Protein AF-A0A1Q4XK65-F1 (afdb_monomer_lite)

Secondary structure (DSSP, 8-state):
-----S-HHHHHHHHHHHHHHHHHHHHHHHHHHHHHHHHHTTS-SSHHHHHHHHHHHHHHHHHHHHHHHHHHHHHHHHHHHHHHHHHHHHHHHHHHHHHHTTPPP-PPP-

pLDDT: mean 86.91, std 13.41, range [42.69, 97.25]

Foldseek 3Di:
DFPPPDDVVVVVVVLVVLLVVLVVLVVVLVVVVVVVVVVVVVLDDDPVSVVVCVPCVVVVVVVNVVSVCVSVVSVVCSVVSVVVSVVVNVLRVVQVVCVVVVHHGDDDDD

Sequence (110 aa):
MSFVEMDTTVAEGVFDALETAGATLETDWTRARQAVSAGEAGIGDDEIARAFRTHYDPARDLALRSADNAPRMFTALVVNGRAIAADYLAADARGAAEVRRGLPPIQGPR

Structure (mmCIF, N/CA/C/O backbone):
data_AF-A0A1Q4XK65-F1
#
_entry.id   AF-A0A1Q4XK65-F1
#
loop_
_atom_site.group_PDB
_atom_site.id
_atom_site.type_symbol
_atom_site.label_atom_id
_atom_site.label_alt_id
_atom_site.label_comp_id
_atom_site.label_asym_id
_atom_site.label_entity_id
_atom_site.label_seq_id
_atom_site.pdbx_PDB_ins_code
_atom_site.Cartn_x
_atom_site.Cartn_y
_atom_site.Cartn_z
_atom_site.occupancy
_atom_site.B_iso_or_equiv
_atom_site.auth_seq_id
_atom_site.auth_comp_id
_atom_site.auth_asym_id
_atom_site.auth_atom_id
_atom_site.pdbx_PDB_model_num
ATOM 1 N N . MET A 1 1 ? 24.710 -1.685 -32.596 1.00 42.69 1 MET A N 1
ATOM 2 C CA . MET A 1 1 ? 23.522 -0.840 -32.794 1.00 42.69 1 MET A CA 1
ATOM 3 C C . MET A 1 1 ? 22.440 -1.426 -31.909 1.00 42.69 1 MET A C 1
ATOM 5 O O . MET A 1 1 ? 22.131 -2.597 -32.081 1.00 42.69 1 MET A O 1
ATOM 9 N N . SER A 1 2 ? 22.031 -0.686 -30.885 1.00 47.09 2 SER A N 1
ATOM 10 C CA . SER A 1 2 ? 20.907 -1.010 -30.001 1.00 47.09 2 SER A CA 1
ATOM 11 C C . SER A 1 2 ? 19.817 0.013 -30.334 1.00 47.09 2 SER A C 1
ATOM 13 O O . SER A 1 2 ? 20.158 1.160 -30.635 1.00 47.09 2 SER A O 1
ATOM 15 N N . PHE A 1 3 ? 18.555 -0.410 -30.382 1.00 56.81 3 PHE A N 1
ATOM 16 C CA . PHE A 1 3 ? 17.402 0.445 -30.685 1.00 56.81 3 PHE A CA 1
ATOM 17 C C . PHE A 1 3 ? 16.721 0.916 -29.392 1.00 56.81 3 PHE A C 1
ATOM 19 O O . PHE A 1 3 ? 15.519 1.170 -29.375 1.00 56.81 3 PHE A O 1
ATOM 26 N N . VAL A 1 4 ? 17.486 1.023 -28.298 1.00 55.72 4 VAL A N 1
ATOM 27 C CA . VAL A 1 4 ? 16.975 1.442 -26.992 1.00 55.72 4 VAL A CA 1
ATOM 28 C C . VAL A 1 4 ? 16.571 2.913 -27.066 1.00 55.72 4 VAL A C 1
ATOM 30 O O . VAL A 1 4 ? 17.407 3.812 -27.026 1.00 55.72 4 VAL A O 1
ATOM 33 N N . GLU A 1 5 ? 15.269 3.140 -27.177 1.00 65.62 5 GLU A N 1
ATOM 34 C CA . GLU A 1 5 ? 14.620 4.443 -27.021 1.00 65.62 5 GLU A CA 1
ATOM 35 C C . GLU A 1 5 ? 14.133 4.661 -25.575 1.00 65.62 5 GLU A C 1
ATOM 37 O O . GLU A 1 5 ? 13.934 5.801 -25.162 1.00 65.62 5 GLU A O 1
ATOM 42 N N . MET A 1 6 ? 13.985 3.590 -24.780 1.00 65.38 6 MET A N 1
ATOM 43 C CA . MET 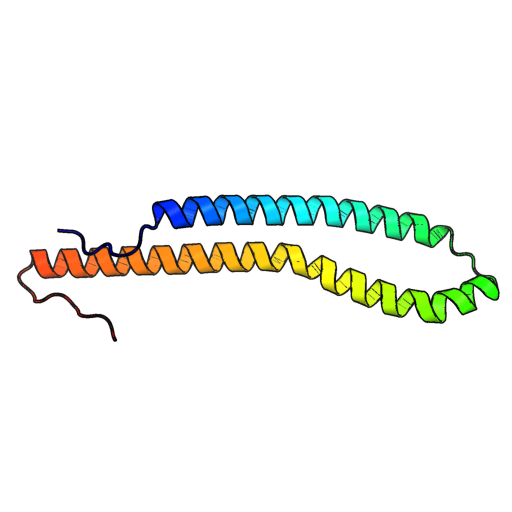A 1 6 ? 13.564 3.650 -23.374 1.00 65.38 6 MET A CA 1
ATOM 44 C C . MET A 1 6 ? 14.733 3.396 -22.412 1.00 65.38 6 MET A C 1
ATOM 46 O O . MET A 1 6 ? 15.320 2.317 -22.420 1.00 65.38 6 MET A O 1
ATOM 50 N N . ASP A 1 7 ? 15.035 4.355 -21.531 1.00 73.44 7 ASP A N 1
ATOM 51 C CA . ASP A 1 7 ? 16.015 4.160 -20.453 1.00 73.44 7 ASP A CA 1
ATOM 52 C C . ASP A 1 7 ? 15.414 3.315 -19.319 1.00 73.44 7 ASP A C 1
ATOM 54 O O . ASP A 1 7 ? 14.778 3.814 -18.386 1.00 73.44 7 ASP A O 1
ATOM 58 N N . THR A 1 8 ? 15.613 2.001 -19.405 1.00 76.06 8 THR A N 1
ATOM 59 C CA . THR A 1 8 ? 15.141 1.049 -18.393 1.00 76.06 8 THR A CA 1
ATOM 60 C C . THR A 1 8 ? 15.877 1.181 -17.061 1.00 76.06 8 THR A C 1
ATOM 62 O O . THR A 1 8 ? 15.343 0.766 -16.040 1.00 76.06 8 THR A O 1
ATOM 65 N N . THR A 1 9 ? 17.069 1.784 -17.031 1.00 78.31 9 THR A N 1
ATOM 66 C CA . THR A 1 9 ? 17.847 1.960 -15.792 1.00 78.31 9 THR A CA 1
ATOM 67 C C . THR A 1 9 ? 17.193 3.001 -14.891 1.00 78.31 9 THR A C 1
ATOM 69 O O . THR A 1 9 ? 17.087 2.810 -13.681 1.00 78.31 9 THR A O 1
ATOM 72 N N . VAL A 1 10 ? 16.700 4.089 -15.489 1.00 81.75 10 VAL A N 1
ATOM 73 C CA . VAL A 1 10 ? 15.916 5.103 -14.770 1.00 81.75 10 VAL A CA 1
ATOM 74 C C . VAL A 1 10 ? 14.602 4.508 -14.255 1.00 81.75 10 VAL A C 1
ATOM 76 O O . VAL A 1 10 ? 14.209 4.793 -13.124 1.00 81.75 10 VAL A O 1
ATOM 79 N N . ALA A 1 11 ? 13.947 3.653 -15.048 1.00 85.94 11 ALA A N 1
ATOM 80 C CA . ALA A 1 11 ? 12.711 2.985 -14.642 1.00 85.94 11 ALA A CA 1
ATOM 81 C C . ALA A 1 11 ? 12.917 2.048 -13.438 1.00 85.94 11 ALA A C 1
ATOM 83 O O . ALA A 1 11 ? 12.117 2.095 -12.505 1.00 85.94 11 ALA A O 1
ATOM 84 N N . GLU A 1 12 ? 14.007 1.272 -13.401 1.00 88.25 12 GLU A N 1
ATOM 85 C CA . GLU A 1 12 ? 14.327 0.413 -12.249 1.00 88.25 12 GLU A CA 1
ATOM 86 C C . GLU A 1 12 ? 14.515 1.215 -10.956 1.00 88.25 12 GLU A C 1
ATOM 88 O O . GLU A 1 12 ? 13.942 0.859 -9.929 1.00 88.25 12 GLU A O 1
ATOM 93 N N . GLY A 1 13 ? 15.208 2.359 -11.002 1.00 89.56 13 GLY A N 1
ATOM 94 C CA . GLY A 1 13 ? 15.346 3.221 -9.821 1.00 89.56 13 GLY A CA 1
ATOM 95 C C . GLY A 1 13 ? 14.000 3.736 -9.286 1.00 89.56 13 GLY A C 1
ATOM 96 O O . GLY A 1 13 ? 13.809 3.861 -8.075 1.00 89.56 13 GLY A O 1
ATOM 97 N N . VAL A 1 14 ? 13.037 4.000 -10.175 1.00 91.06 14 VAL A N 1
ATOM 98 C CA . VAL A 1 14 ? 11.665 4.366 -9.789 1.00 91.06 14 VAL A CA 1
ATOM 99 C C . VAL A 1 14 ? 10.917 3.163 -9.205 1.00 91.06 14 VAL A C 1
ATOM 101 O O . VAL A 1 14 ? 10.210 3.318 -8.209 1.00 91.06 14 VAL A O 1
ATOM 104 N N . PHE A 1 15 ? 11.083 1.967 -9.775 1.00 94.06 15 PHE A N 1
ATOM 105 C CA . PHE A 1 15 ? 10.474 0.743 -9.250 1.00 94.06 15 PHE A CA 1
ATOM 106 C C . PHE A 1 15 ? 10.975 0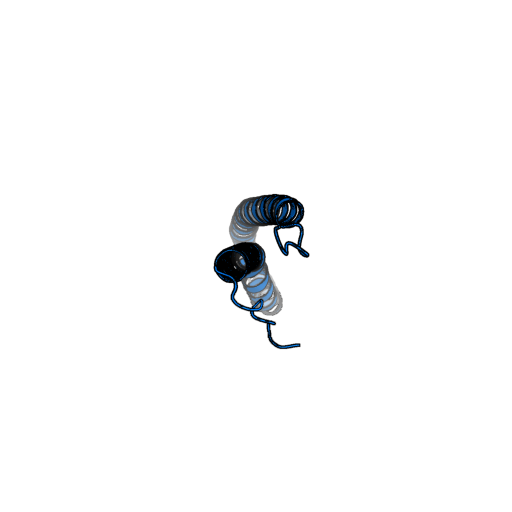.404 -7.845 1.00 94.06 15 PHE A C 1
ATOM 108 O O . PHE A 1 15 ? 10.153 0.116 -6.976 1.00 94.06 15 PHE A O 1
ATOM 115 N N . ASP A 1 16 ? 12.274 0.535 -7.581 1.00 94.19 16 ASP A N 1
ATOM 116 C CA . ASP A 1 16 ? 12.853 0.320 -6.250 1.00 94.19 16 ASP A CA 1
ATOM 117 C C . ASP A 1 16 ? 12.282 1.301 -5.211 1.00 94.19 16 ASP A C 1
ATOM 119 O O . ASP A 1 16 ? 11.950 0.925 -4.079 1.00 94.19 16 ASP A O 1
ATOM 123 N N . ALA A 1 17 ? 12.116 2.571 -5.597 1.00 93.94 17 ALA A N 1
ATOM 124 C CA . ALA A 1 17 ? 11.517 3.587 -4.735 1.00 93.94 17 ALA A CA 1
ATOM 125 C C . ALA A 1 17 ? 10.042 3.281 -4.420 1.00 93.94 17 ALA A C 1
ATOM 127 O O . ALA A 1 17 ? 9.606 3.429 -3.276 1.00 93.94 17 ALA A O 1
ATOM 128 N N . LEU A 1 18 ? 9.278 2.821 -5.413 1.00 94.62 18 LEU A N 1
ATOM 129 C CA . LEU A 1 18 ? 7.877 2.425 -5.248 1.00 94.62 18 LEU A CA 1
ATOM 130 C C . LEU A 1 18 ? 7.725 1.161 -4.398 1.00 94.62 18 LEU A C 1
ATOM 132 O O . LEU A 1 18 ? 6.819 1.092 -3.570 1.00 94.62 18 LEU A O 1
ATOM 136 N N . GLU A 1 19 ? 8.616 0.186 -4.567 1.00 95.00 19 GLU A N 1
ATOM 137 C CA . GLU A 1 19 ? 8.663 -1.033 -3.758 1.00 95.00 19 GLU A CA 1
ATOM 138 C C . GLU A 1 19 ? 8.944 -0.698 -2.287 1.00 95.00 19 GLU A C 1
ATOM 140 O O . GLU A 1 19 ? 8.212 -1.127 -1.391 1.00 95.00 19 GLU A O 1
ATOM 145 N N . THR A 1 20 ? 9.926 0.173 -2.042 1.00 95.50 20 THR A N 1
ATOM 146 C CA . THR A 1 20 ? 10.260 0.675 -0.702 1.00 95.50 20 THR A CA 1
ATOM 147 C C . THR A 1 20 ? 9.091 1.437 -0.070 1.00 95.50 20 THR A C 1
ATOM 149 O O . THR A 1 20 ? 8.773 1.236 1.107 1.00 95.50 20 THR A O 1
ATOM 152 N N . ALA A 1 21 ? 8.423 2.300 -0.841 1.00 94.44 21 ALA A N 1
ATOM 153 C CA . ALA A 1 21 ? 7.255 3.042 -0.376 1.00 94.44 21 ALA A CA 1
ATOM 154 C C . ALA A 1 21 ? 6.089 2.104 -0.024 1.00 94.44 21 ALA A C 1
ATOM 156 O O . ALA A 1 21 ? 5.480 2.261 1.035 1.00 94.44 21 ALA A O 1
ATOM 157 N N . GLY A 1 22 ? 5.817 1.099 -0.863 1.00 94.69 22 GLY A N 1
ATOM 158 C CA . GLY A 1 22 ? 4.783 0.093 -0.618 1.00 94.69 22 GLY A CA 1
ATOM 159 C C . GLY A 1 22 ? 5.033 -0.710 0.661 1.00 94.69 22 GLY A C 1
ATOM 160 O O . GLY A 1 22 ? 4.135 -0.822 1.494 1.00 94.69 22 GLY A O 1
ATOM 161 N N . ALA A 1 23 ? 6.262 -1.191 0.865 1.00 94.62 23 ALA A N 1
ATOM 162 C CA . ALA A 1 23 ? 6.651 -1.939 2.064 1.00 94.62 23 ALA A CA 1
ATOM 163 C C . ALA A 1 23 ? 6.581 -1.090 3.348 1.00 94.62 23 ALA A C 1
ATOM 165 O O . ALA A 1 23 ? 6.150 -1.561 4.408 1.00 94.62 23 ALA A O 1
ATOM 166 N N . THR A 1 24 ? 6.975 0.184 3.252 1.00 95.56 24 THR A N 1
ATOM 167 C CA . THR A 1 24 ? 6.862 1.141 4.363 1.00 95.56 24 THR A CA 1
ATOM 168 C C . THR A 1 24 ? 5.395 1.363 4.724 1.00 95.56 24 THR A C 1
ATOM 170 O O . THR A 1 24 ? 5.019 1.230 5.889 1.00 95.56 24 THR A O 1
ATOM 173 N N . LEU A 1 25 ? 4.549 1.609 3.718 1.00 95.31 25 LEU A N 1
ATOM 174 C CA . LEU A 1 25 ? 3.114 1.797 3.906 1.00 95.31 25 LEU A CA 1
ATOM 175 C C . LEU A 1 25 ? 2.446 0.557 4.514 1.00 95.31 25 LEU A C 1
ATOM 177 O O . LEU A 1 25 ? 1.619 0.704 5.407 1.00 95.31 25 LEU A O 1
ATOM 181 N N . GLU A 1 26 ? 2.805 -0.654 4.079 1.00 95.50 26 GLU A N 1
ATOM 182 C CA . GLU A 1 26 ? 2.288 -1.905 4.652 1.00 95.50 26 GLU A CA 1
ATOM 183 C C . GLU A 1 26 ? 2.639 -2.048 6.137 1.00 95.50 26 GLU A C 1
ATOM 185 O O . GLU A 1 26 ? 1.785 -2.389 6.964 1.00 95.50 26 GLU A O 1
ATOM 190 N N . THR A 1 27 ? 3.889 -1.749 6.488 1.00 96.06 27 THR A N 1
ATOM 191 C CA . THR A 1 27 ? 4.373 -1.823 7.870 1.00 96.06 27 THR A CA 1
ATOM 192 C C . THR A 1 27 ? 3.639 -0.826 8.763 1.00 96.06 27 THR A C 1
ATOM 194 O O . THR A 1 27 ? 3.124 -1.194 9.824 1.00 96.06 27 THR A O 1
ATOM 197 N N . ASP A 1 28 ? 3.559 0.433 8.335 1.00 95.81 28 ASP A N 1
ATOM 198 C CA . ASP A 1 28 ? 2.910 1.489 9.109 1.00 95.81 28 ASP A CA 1
ATOM 199 C C . ASP A 1 28 ? 1.400 1.279 9.196 1.00 95.81 28 ASP A C 1
ATOM 201 O O . ASP A 1 28 ? 0.813 1.454 10.268 1.00 95.81 28 ASP A O 1
ATOM 205 N N . TRP A 1 29 ? 0.775 0.803 8.117 1.00 95.44 29 TRP A N 1
ATOM 206 C CA . TRP A 1 29 ? -0.632 0.432 8.132 1.00 95.44 29 TRP A CA 1
ATOM 207 C C . TRP A 1 29 ? -0.913 -0.713 9.107 1.00 95.44 29 TRP A C 1
ATOM 209 O O . TRP A 1 29 ? -1.850 -0.633 9.899 1.00 95.44 29 TRP A O 1
ATOM 219 N N . THR A 1 30 ? -0.075 -1.750 9.120 1.00 95.69 30 THR A N 1
ATOM 220 C CA . THR A 1 30 ? -0.221 -2.876 10.051 1.00 95.69 30 THR A CA 1
ATOM 221 C C . THR A 1 30 ? -0.183 -2.403 11.506 1.00 95.69 30 THR A C 1
ATOM 223 O O . THR A 1 30 ? -1.022 -2.813 12.313 1.00 95.69 30 THR A O 1
ATOM 226 N N . ARG A 1 31 ? 0.736 -1.487 11.843 1.00 96.81 31 ARG A N 1
ATOM 227 C CA . ARG A 1 31 ? 0.817 -0.874 13.180 1.00 96.81 31 ARG A CA 1
ATOM 228 C C . ARG A 1 31 ? -0.422 -0.042 13.501 1.00 96.81 31 ARG A C 1
ATOM 230 O O . ARG A 1 31 ? -0.998 -0.193 14.578 1.00 96.81 31 ARG A O 1
ATOM 237 N N . ALA A 1 32 ? -0.858 0.807 12.571 1.00 95.44 32 ALA A N 1
ATOM 238 C CA . ALA A 1 32 ? -2.047 1.636 12.748 1.00 95.44 32 ALA A CA 1
ATOM 239 C C . ALA A 1 32 ? -3.303 0.779 12.963 1.00 95.44 32 ALA A C 1
ATOM 241 O O . ALA A 1 32 ? -4.077 1.037 13.881 1.00 95.44 32 ALA A O 1
ATOM 242 N N . ARG A 1 33 ? -3.468 -0.294 12.183 1.00 95.50 33 ARG A N 1
ATOM 243 C CA . ARG A 1 33 ? -4.578 -1.243 12.312 1.00 95.50 33 ARG A CA 1
ATOM 244 C C . ARG A 1 33 ? -4.612 -1.911 13.685 1.00 95.50 33 ARG A C 1
ATOM 246 O O . ARG A 1 33 ? -5.681 -2.027 14.281 1.00 95.50 33 ARG A O 1
ATOM 253 N N . GLN A 1 34 ? -3.457 -2.332 14.200 1.00 95.62 34 GLN A N 1
ATOM 254 C CA . GLN A 1 34 ? -3.357 -2.898 15.548 1.00 95.62 34 GLN A CA 1
ATOM 255 C C . GLN A 1 34 ? -3.747 -1.871 16.617 1.00 95.62 34 GLN A C 1
ATOM 257 O O . GLN A 1 34 ? -4.518 -2.195 17.519 1.00 95.62 34 GLN A O 1
ATOM 262 N N . ALA A 1 35 ? -3.273 -0.629 16.492 1.00 95.69 35 ALA A N 1
ATOM 263 C CA . ALA A 1 35 ? -3.614 0.448 17.419 1.00 95.69 35 ALA A CA 1
ATOM 264 C C . ALA A 1 35 ? -5.115 0.787 17.395 1.00 95.69 35 ALA A C 1
ATOM 266 O O . ALA A 1 35 ? -5.718 0.944 18.455 1.00 95.69 35 ALA A O 1
ATOM 267 N N . VAL A 1 36 ? -5.733 0.837 16.209 1.00 94.25 36 VAL A N 1
ATOM 268 C CA . VAL A 1 36 ? -7.186 1.022 16.055 1.00 94.25 36 VAL A CA 1
ATOM 269 C C . VAL A 1 36 ? -7.941 -0.111 16.744 1.00 94.25 36 VAL A C 1
ATOM 271 O O . VAL A 1 36 ? -8.780 0.154 17.598 1.00 94.25 36 VAL A O 1
ATOM 274 N N . SER A 1 37 ? -7.593 -1.368 16.453 1.00 94.06 37 SER A N 1
ATOM 275 C CA . SER A 1 37 ? -8.249 -2.528 17.065 1.00 94.06 37 SER A CA 1
ATOM 276 C C . SER A 1 37 ? -8.100 -2.559 18.590 1.00 94.06 37 SER A C 1
ATOM 278 O O . SER A 1 37 ? -9.028 -2.970 19.281 1.00 94.06 37 SER A O 1
ATOM 280 N N . ALA A 1 38 ? -6.955 -2.128 19.126 1.00 95.50 38 ALA A N 1
ATOM 281 C CA . ALA A 1 38 ? -6.754 -2.013 20.567 1.00 95.50 38 ALA A CA 1
ATOM 282 C C . ALA A 1 38 ? -7.611 -0.890 21.175 1.00 95.50 38 ALA A C 1
ATOM 284 O O . ALA A 1 38 ? -8.193 -1.070 22.243 1.00 95.50 38 ALA A O 1
ATOM 285 N N . GLY A 1 39 ? -7.726 0.251 20.488 1.00 94.69 39 GLY A N 1
ATOM 286 C CA . GLY A 1 39 ? -8.575 1.369 20.906 1.00 94.69 39 GLY A CA 1
ATOM 287 C C . GLY A 1 39 ? -10.072 1.049 20.863 1.00 94.69 39 GLY A C 1
ATOM 288 O O . GLY A 1 39 ? -10.821 1.514 21.720 1.00 94.69 39 GLY A O 1
ATOM 289 N N . GLU A 1 40 ? -10.508 0.207 19.922 1.00 95.19 40 GLU A N 1
ATOM 290 C CA . GLU A 1 40 ? -11.902 -0.244 19.799 1.00 95.19 40 GLU A CA 1
ATOM 291 C C . GLU A 1 40 ? -12.399 -1.007 21.034 1.00 95.19 40 GLU A C 1
ATOM 293 O O . GLU A 1 40 ? -13.593 -0.966 21.327 1.00 95.19 40 GLU A O 1
ATOM 298 N N . ALA A 1 41 ? -11.504 -1.645 21.798 1.00 90.88 41 ALA A N 1
ATOM 299 C CA . ALA A 1 41 ? -11.853 -2.282 23.070 1.00 90.88 41 ALA A CA 1
ATOM 300 C C . ALA A 1 41 ? -12.296 -1.271 24.146 1.00 90.88 41 ALA A C 1
ATOM 302 O O . ALA A 1 41 ? -12.939 -1.650 25.122 1.00 90.88 41 ALA A O 1
ATOM 303 N N . GLY A 1 42 ? -11.962 0.012 23.974 1.00 93.31 42 GLY A N 1
ATOM 304 C CA . GLY A 1 42 ? -12.437 1.103 24.825 1.00 93.31 42 GLY A CA 1
ATOM 305 C C . GLY A 1 42 ? -13.842 1.597 24.472 1.00 93.31 42 GLY A C 1
ATOM 306 O O . GLY A 1 42 ? -14.437 2.339 25.253 1.00 93.31 42 GLY A O 1
ATOM 307 N N . ILE A 1 43 ? -14.389 1.202 23.318 1.00 92.44 43 ILE A N 1
ATOM 308 C CA . ILE A 1 43 ? -15.783 1.475 22.970 1.00 92.44 43 ILE A CA 1
ATOM 309 C C . ILE A 1 43 ? -16.622 0.468 23.759 1.00 92.44 43 ILE A C 1
ATOM 311 O O . ILE A 1 43 ? -16.664 -0.707 23.397 1.00 92.44 43 ILE A O 1
ATOM 315 N N . GLY A 1 44 ? -17.243 0.924 24.849 1.00 92.81 44 GLY A N 1
ATOM 316 C CA . GLY A 1 44 ? -18.069 0.084 25.718 1.00 92.81 44 GLY A CA 1
ATOM 317 C C . GLY A 1 44 ? -19.289 -0.533 25.018 1.00 92.81 44 GLY A C 1
ATOM 318 O O . GLY A 1 44 ? -19.429 -0.495 23.796 1.00 92.81 44 GLY A O 1
ATOM 319 N N . ASP A 1 45 ? -20.210 -1.067 25.820 1.00 94.38 45 ASP A N 1
ATOM 320 C CA . ASP A 1 45 ? -21.405 -1.775 25.324 1.00 94.38 45 ASP A CA 1
ATOM 321 C C . ASP A 1 45 ? -22.728 -1.112 25.755 1.00 94.38 45 ASP A C 1
ATOM 323 O O . ASP A 1 45 ? -23.822 -1.664 25.586 1.00 94.38 45 ASP A O 1
ATOM 327 N N . ASP A 1 46 ? -22.645 0.091 26.323 1.00 96.69 46 ASP A N 1
ATOM 328 C CA . ASP A 1 46 ? -23.813 0.863 26.727 1.00 96.69 46 ASP A CA 1
ATOM 329 C C . ASP A 1 46 ? -24.589 1.438 25.521 1.00 96.69 46 ASP A C 1
ATOM 331 O O . ASP A 1 46 ? -24.310 1.173 24.347 1.00 96.69 46 ASP A O 1
ATOM 335 N N . GLU A 1 47 ? -25.662 2.172 25.808 1.00 97.00 47 GLU A N 1
ATOM 336 C CA . GLU A 1 47 ? -26.514 2.766 24.775 1.00 97.00 47 GLU A CA 1
ATOM 337 C C . GLU A 1 47 ? -25.785 3.845 23.958 1.00 97.00 47 GLU A C 1
ATOM 339 O O . GLU A 1 47 ? -25.991 3.940 22.747 1.00 97.00 47 GLU A O 1
ATOM 344 N N . ILE A 1 48 ? -24.869 4.592 24.585 1.00 96.38 48 ILE A N 1
ATOM 345 C CA . ILE A 1 48 ? -24.051 5.608 23.911 1.00 96.38 48 ILE A CA 1
ATOM 346 C C . ILE A 1 48 ? -23.092 4.923 22.937 1.00 96.38 48 ILE A C 1
ATOM 348 O O . ILE A 1 48 ? -22.979 5.334 21.781 1.00 96.38 48 ILE A O 1
ATOM 352 N N . ALA A 1 49 ? -22.442 3.847 23.369 1.00 97.00 49 ALA A N 1
ATOM 353 C CA . ALA A 1 49 ? -21.535 3.086 22.532 1.00 97.00 49 ALA A CA 1
ATOM 354 C C . ALA A 1 49 ? -22.258 2.419 21.352 1.00 97.00 49 ALA A C 1
ATOM 356 O O . ALA A 1 49 ? -21.756 2.458 20.229 1.00 97.00 49 ALA A O 1
ATOM 357 N N . ARG A 1 50 ? -23.471 1.885 21.553 1.00 96.62 50 ARG A N 1
ATOM 358 C CA . ARG A 1 50 ? -24.306 1.366 20.452 1.00 96.62 50 ARG A CA 1
ATOM 359 C C . ARG A 1 50 ? -24.698 2.451 19.446 1.00 96.62 50 ARG A C 1
ATOM 361 O O . ARG A 1 50 ? -24.610 2.222 18.236 1.00 96.62 50 ARG A O 1
ATOM 368 N N . ALA A 1 51 ? -25.079 3.636 19.923 1.00 97.25 51 ALA A N 1
ATOM 369 C CA . ALA A 1 51 ? -25.371 4.772 19.052 1.00 97.25 51 ALA A CA 1
ATOM 370 C C . ALA A 1 51 ? -24.128 5.204 18.251 1.00 97.25 51 ALA A C 1
ATOM 372 O O . ALA A 1 51 ? -24.213 5.425 17.044 1.00 97.25 51 ALA A O 1
ATOM 373 N N . PHE A 1 52 ? -22.955 5.243 18.889 1.00 96.56 52 PHE A N 1
ATOM 374 C CA . PHE A 1 52 ? -21.688 5.539 18.221 1.00 96.56 52 PHE A CA 1
ATOM 375 C C . PHE A 1 52 ? -21.328 4.496 17.150 1.00 96.56 52 PHE A C 1
ATOM 377 O O . PHE A 1 52 ? -21.034 4.862 16.008 1.00 96.56 52 PHE A O 1
ATOM 384 N N . ARG A 1 53 ? -21.413 3.200 17.484 1.00 97.06 53 ARG A N 1
ATOM 385 C CA . ARG A 1 53 ? -21.106 2.080 16.573 1.00 97.06 53 ARG A CA 1
ATOM 386 C C . ARG A 1 53 ? -21.928 2.112 15.285 1.00 97.06 53 ARG A C 1
ATOM 388 O O . ARG A 1 53 ? -21.402 1.794 14.224 1.00 97.06 53 ARG A O 1
ATOM 395 N N . THR A 1 54 ? -23.163 2.614 15.344 1.00 96.94 54 THR A N 1
ATOM 396 C CA . THR A 1 54 ? -24.036 2.780 14.165 1.00 96.94 54 THR A CA 1
ATOM 397 C C . THR A 1 54 ? -23.394 3.632 13.059 1.00 96.94 54 THR A C 1
ATOM 399 O O . THR A 1 54 ? -23.614 3.376 11.875 1.00 96.94 54 THR A O 1
ATOM 402 N N . HIS A 1 55 ? -22.574 4.622 13.420 1.00 95.06 55 HIS A N 1
ATOM 403 C CA . HIS A 1 55 ? -21.835 5.449 12.461 1.00 95.06 55 HIS A CA 1
ATOM 404 C C . HIS A 1 55 ? -20.382 5.009 12.291 1.00 95.06 55 HIS A C 1
ATOM 406 O O . HIS A 1 55 ? -19.829 5.103 11.194 1.00 95.06 55 HIS A O 1
ATOM 412 N N . TYR A 1 56 ? -19.767 4.547 13.376 1.00 95.81 56 TYR A N 1
ATOM 413 C CA . TYR A 1 56 ? -18.363 4.176 13.396 1.00 95.81 56 TYR A CA 1
ATOM 414 C C . TYR A 1 56 ? -18.077 2.925 12.564 1.00 95.81 56 TYR A C 1
ATOM 416 O O . TYR A 1 56 ? -17.197 2.978 11.707 1.00 95.81 56 TYR A O 1
ATOM 424 N N . ASP A 1 57 ? -18.829 1.836 12.755 1.00 96.00 57 ASP A N 1
ATOM 425 C CA . ASP A 1 57 ? -18.502 0.536 12.155 1.00 96.00 57 ASP A CA 1
ATOM 426 C C . ASP A 1 57 ? -18.464 0.593 10.611 1.00 96.00 57 ASP A C 1
ATOM 428 O O . ASP A 1 57 ? -17.463 0.163 10.028 1.00 96.00 57 ASP A O 1
ATOM 432 N N . PRO A 1 58 ? -19.445 1.205 9.906 1.00 97.00 58 PRO A N 1
ATOM 433 C CA . PRO A 1 58 ? -19.389 1.310 8.447 1.00 97.00 58 PRO A CA 1
ATOM 434 C C . PRO A 1 58 ? -18.211 2.155 7.939 1.00 97.00 58 PRO A C 1
ATOM 436 O O . PRO A 1 58 ? -17.587 1.813 6.929 1.00 97.00 58 PRO A O 1
ATOM 439 N N . ALA A 1 59 ? -17.901 3.261 8.627 1.00 95.69 59 ALA A N 1
ATOM 440 C CA . ALA A 1 59 ? -16.799 4.151 8.262 1.00 95.69 59 ALA A CA 1
ATOM 441 C C . ALA A 1 59 ? -15.440 3.473 8.482 1.00 95.69 59 ALA A C 1
ATOM 443 O O . ALA A 1 59 ? -14.562 3.524 7.617 1.00 95.69 59 ALA A O 1
ATOM 444 N N . ARG A 1 60 ? -15.299 2.782 9.614 1.00 95.25 60 ARG A N 1
ATOM 445 C CA . ARG A 1 60 ? -14.135 1.976 9.972 1.00 95.25 60 ARG A CA 1
ATOM 446 C C . ARG A 1 60 ? -13.902 0.863 8.957 1.00 95.25 60 ARG A C 1
ATOM 448 O O . ARG A 1 60 ? -12.799 0.746 8.433 1.00 95.25 60 ARG A O 1
ATOM 455 N N . ASP A 1 61 ? -14.933 0.113 8.590 1.00 95.81 61 ASP A N 1
ATOM 456 C CA . ASP A 1 61 ? -14.816 -0.955 7.596 1.00 95.81 61 ASP A CA 1
ATOM 457 C C . ASP A 1 61 ? -14.414 -0.436 6.206 1.00 95.81 61 ASP A C 1
ATOM 459 O O . ASP A 1 61 ? -13.627 -1.074 5.502 1.00 95.81 61 ASP A O 1
ATOM 463 N N . LEU A 1 62 ? -14.921 0.731 5.794 1.00 94.50 62 LEU A N 1
ATOM 464 C CA . LEU A 1 62 ? -14.513 1.369 4.539 1.00 94.50 62 LEU A CA 1
ATOM 465 C C . LEU A 1 62 ? -13.041 1.803 4.573 1.00 94.50 62 LEU A C 1
ATOM 467 O O . LEU A 1 62 ? -12.311 1.575 3.602 1.00 94.50 62 LEU A O 1
ATOM 471 N N . ALA A 1 63 ? -12.606 2.394 5.687 1.00 92.38 63 ALA A N 1
ATOM 472 C CA . ALA A 1 63 ? -11.225 2.813 5.886 1.00 92.38 63 ALA A CA 1
ATOM 473 C C . ALA A 1 63 ? -10.271 1.610 5.865 1.00 92.38 63 ALA A C 1
ATOM 475 O O . ALA A 1 63 ? -9.291 1.629 5.119 1.00 92.38 63 ALA A O 1
ATOM 476 N N . LEU A 1 64 ? -10.601 0.537 6.598 1.00 93.94 64 LEU A N 1
ATOM 477 C CA . LEU A 1 64 ? -9.809 -0.695 6.633 1.00 93.94 64 LEU A CA 1
ATOM 478 C C . LEU A 1 64 ? -9.654 -1.304 5.236 1.00 93.94 64 LEU A C 1
ATOM 480 O O . LEU A 1 64 ? -8.535 -1.580 4.818 1.00 93.94 64 LEU A O 1
ATOM 484 N N . ARG A 1 65 ? -10.750 -1.452 4.477 1.00 93.81 65 ARG A N 1
ATOM 485 C CA . ARG A 1 65 ? -10.694 -2.001 3.109 1.00 93.81 65 ARG A CA 1
ATOM 486 C C . ARG A 1 65 ? -9.807 -1.179 2.178 1.00 93.81 65 ARG A C 1
ATOM 488 O O . ARG A 1 65 ? -9.070 -1.744 1.375 1.00 93.81 65 ARG A O 1
ATOM 495 N N . SER A 1 66 ? -9.899 0.145 2.269 1.00 91.56 66 SER A N 1
ATOM 496 C CA . SER A 1 66 ? -9.124 1.048 1.414 1.00 91.56 66 SER A CA 1
ATOM 497 C C . SER A 1 66 ? -7.632 0.965 1.738 1.00 91.56 66 SER A C 1
ATOM 499 O O . SER A 1 66 ? -6.805 0.810 0.840 1.00 91.56 66 SER A O 1
ATOM 501 N N . ALA A 1 67 ? -7.292 1.004 3.025 1.00 93.12 67 ALA A N 1
ATOM 502 C CA . ALA A 1 67 ? -5.913 0.965 3.488 1.00 93.12 67 ALA A CA 1
ATOM 503 C C . ALA A 1 67 ? -5.261 -0.419 3.313 1.00 93.12 67 ALA A C 1
ATOM 505 O O . ALA A 1 67 ? -4.096 -0.487 2.935 1.00 93.12 67 ALA A O 1
ATOM 506 N N . ASP A 1 68 ? -6.017 -1.515 3.453 1.00 93.12 68 ASP A N 1
ATOM 507 C CA . ASP A 1 68 ? -5.542 -2.877 3.155 1.00 93.12 68 ASP A CA 1
ATOM 508 C C . ASP A 1 68 ? -5.137 -3.058 1.684 1.00 93.12 68 ASP A C 1
ATOM 510 O O . ASP A 1 68 ? -4.298 -3.902 1.358 1.00 93.12 68 ASP A O 1
ATOM 514 N N . ASN A 1 69 ? -5.752 -2.296 0.777 1.00 92.25 69 ASN A N 1
ATOM 515 C CA . ASN A 1 69 ? -5.478 -2.395 -0.651 1.00 92.25 69 ASN A CA 1
ATOM 516 C C . ASN A 1 69 ? -4.304 -1.513 -1.101 1.00 92.25 69 ASN A C 1
ATOM 518 O O . ASN A 1 69 ? -3.623 -1.855 -2.066 1.00 92.25 69 ASN A O 1
ATOM 522 N N . ALA A 1 70 ? -4.052 -0.393 -0.420 1.00 91.00 70 ALA A N 1
ATOM 523 C CA . ALA A 1 70 ? -3.099 0.613 -0.884 1.00 91.00 70 ALA A CA 1
ATOM 524 C C . ALA A 1 70 ? -1.664 0.072 -1.083 1.00 91.00 70 ALA A C 1
ATOM 526 O O . ALA A 1 70 ? -1.120 0.292 -2.166 1.00 91.00 70 ALA A O 1
ATOM 527 N N . PRO A 1 71 ? -1.058 -0.702 -0.156 1.00 91.25 71 PRO A N 1
ATOM 528 C CA . PRO A 1 71 ? 0.274 -1.274 -0.382 1.00 91.25 71 PRO A CA 1
ATOM 529 C C . PRO A 1 71 ? 0.332 -2.219 -1.589 1.00 91.25 71 PRO A C 1
ATOM 531 O O . PRO A 1 71 ? 1.279 -2.180 -2.373 1.00 91.25 71 PRO A O 1
ATOM 534 N N . ARG A 1 72 ? -0.724 -3.017 -1.800 1.00 89.69 72 ARG A N 1
ATOM 535 C CA . ARG A 1 72 ? -0.801 -3.990 -2.904 1.00 89.69 72 ARG A CA 1
ATOM 536 C C . ARG A 1 72 ? -0.777 -3.319 -4.273 1.00 89.69 72 ARG A C 1
ATOM 538 O O . ARG A 1 72 ? -0.286 -3.912 -5.232 1.00 89.69 72 ARG A O 1
ATOM 545 N N . MET A 1 73 ? -1.281 -2.088 -4.370 1.00 93.19 73 MET A N 1
ATOM 546 C CA . MET A 1 73 ? -1.236 -1.313 -5.610 1.00 93.19 73 MET A CA 1
ATOM 547 C C . MET A 1 73 ? 0.202 -0.976 -6.022 1.00 93.19 73 MET A C 1
ATOM 549 O O . MET A 1 73 ? 0.514 -1.045 -7.209 1.00 93.19 73 MET A O 1
ATOM 553 N N . PHE A 1 74 ? 1.087 -0.676 -5.064 1.00 93.31 74 PHE A N 1
ATOM 554 C CA . PHE A 1 74 ? 2.504 -0.422 -5.346 1.00 93.31 74 PHE A CA 1
ATOM 555 C C . PHE A 1 74 ? 3.209 -1.687 -5.830 1.00 93.31 74 PHE A C 1
ATOM 557 O O . PHE A 1 74 ? 3.877 -1.653 -6.861 1.00 93.31 74 PHE A O 1
ATOM 564 N N . THR A 1 75 ? 2.992 -2.819 -5.154 1.00 90.44 75 THR A N 1
ATOM 565 C CA . THR A 1 75 ? 3.546 -4.113 -5.579 1.00 90.44 75 THR A CA 1
ATOM 566 C C . THR A 1 75 ? 3.098 -4.474 -6.993 1.00 90.44 75 THR A C 1
ATOM 568 O O . THR A 1 75 ? 3.926 -4.827 -7.829 1.00 90.44 75 THR A O 1
ATOM 571 N N . ALA A 1 76 ? 1.801 -4.348 -7.291 1.00 92.75 76 ALA A N 1
ATOM 572 C CA . ALA A 1 76 ? 1.274 -4.644 -8.620 1.00 92.75 76 ALA A CA 1
ATOM 573 C C . ALA A 1 76 ? 1.890 -3.740 -9.698 1.00 92.75 76 ALA A C 1
ATOM 575 O O . ALA A 1 76 ? 2.240 -4.214 -10.777 1.00 92.75 76 ALA A O 1
ATOM 576 N N . LEU A 1 77 ? 2.056 -2.448 -9.402 1.00 93.25 77 LEU A N 1
ATOM 577 C CA . LEU A 1 77 ? 2.649 -1.493 -10.332 1.00 93.25 77 LEU A CA 1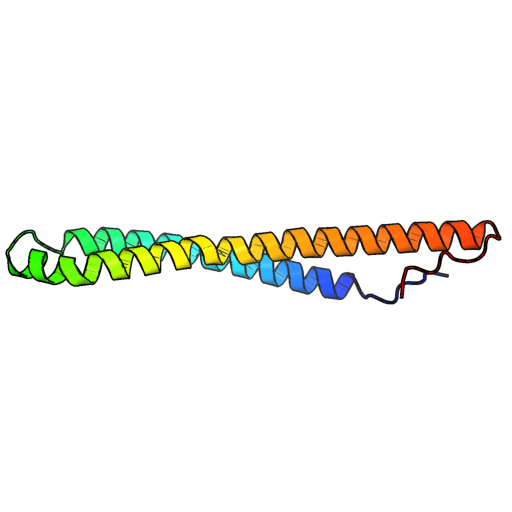
ATOM 578 C C . LEU A 1 77 ? 4.126 -1.805 -10.611 1.00 93.25 77 LEU A C 1
ATOM 580 O O . LEU A 1 77 ? 4.529 -1.795 -11.771 1.00 93.25 77 LEU A O 1
ATOM 584 N N . VAL A 1 78 ? 4.904 -2.148 -9.582 1.00 94.88 78 VAL A N 1
ATOM 585 C CA . VAL A 1 78 ? 6.314 -2.550 -9.720 1.00 94.88 78 VAL A CA 1
ATOM 586 C C . VAL A 1 78 ? 6.451 -3.841 -10.525 1.00 94.88 78 VAL A C 1
ATOM 588 O O . VAL A 1 78 ? 7.233 -3.894 -11.472 1.00 94.88 78 VAL A O 1
ATOM 591 N N . VAL A 1 79 ? 5.662 -4.871 -10.201 1.00 94.81 79 VAL A N 1
ATOM 592 C CA . VAL A 1 79 ? 5.695 -6.164 -10.907 1.00 94.81 79 VAL A CA 1
ATOM 593 C C . VAL A 1 79 ? 5.363 -5.984 -12.387 1.00 94.81 79 VAL A C 1
ATOM 595 O O . VAL A 1 79 ? 6.104 -6.458 -13.249 1.00 94.81 79 VAL A O 1
ATOM 598 N N . ASN A 1 80 ? 4.284 -5.260 -12.689 1.00 94.19 80 ASN A N 1
ATOM 599 C CA . ASN A 1 80 ? 3.876 -5.013 -14.069 1.00 94.19 80 ASN A CA 1
ATOM 600 C C . ASN A 1 80 ? 4.899 -4.145 -14.812 1.00 94.19 80 ASN A C 1
ATOM 602 O O . ASN A 1 80 ? 5.218 -4.427 -15.964 1.00 94.19 80 ASN A O 1
ATOM 606 N N . GLY A 1 81 ? 5.440 -3.116 -14.155 1.00 92.00 81 GLY A N 1
ATOM 607 C CA . GLY A 1 81 ? 6.452 -2.235 -14.731 1.00 92.00 81 GLY A CA 1
ATOM 608 C C . GLY A 1 81 ? 7.728 -2.982 -15.123 1.00 92.00 81 GLY A C 1
ATOM 609 O O . GLY A 1 81 ? 8.174 -2.869 -16.266 1.00 92.00 81 GLY A O 1
ATOM 610 N N . ARG A 1 82 ? 8.266 -3.810 -14.218 1.00 93.44 82 ARG A N 1
ATOM 611 C CA . ARG A 1 82 ? 9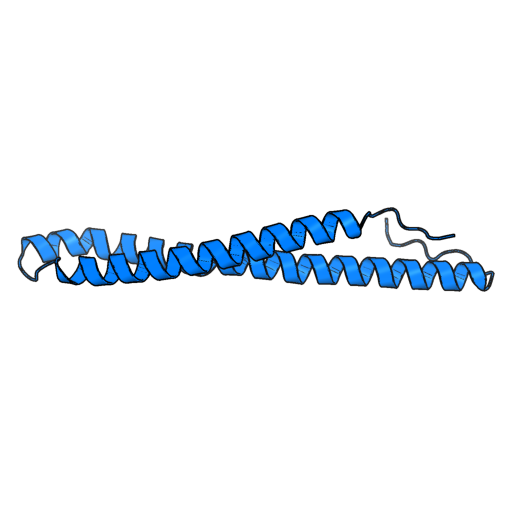.449 -4.645 -14.483 1.00 93.44 82 ARG A CA 1
ATOM 612 C C . ARG A 1 82 ? 9.194 -5.667 -15.595 1.00 93.44 82 ARG A C 1
ATOM 614 O O . ARG A 1 82 ? 10.056 -5.867 -16.447 1.00 93.44 82 ARG A O 1
ATOM 621 N N . ALA A 1 83 ? 8.005 -6.276 -15.639 1.00 93.38 83 ALA A N 1
ATOM 622 C CA . ALA A 1 83 ? 7.634 -7.198 -16.716 1.00 93.38 83 ALA A CA 1
ATOM 623 C C . ALA A 1 83 ? 7.616 -6.504 -18.090 1.00 93.38 83 ALA A C 1
ATOM 625 O O . ALA A 1 83 ? 8.219 -6.999 -19.040 1.00 93.38 83 ALA A O 1
ATOM 626 N N . ILE A 1 84 ? 7.007 -5.318 -18.179 1.00 91.06 84 ILE A N 1
ATOM 627 C CA . ILE A 1 84 ? 6.965 -4.523 -19.416 1.00 91.06 84 ILE A CA 1
ATOM 628 C C . ILE A 1 84 ? 8.377 -4.096 -19.847 1.00 91.06 84 ILE A C 1
ATOM 630 O O . ILE A 1 84 ? 8.714 -4.183 -21.029 1.00 91.06 84 ILE A O 1
ATOM 634 N N . ALA A 1 85 ? 9.222 -3.663 -18.906 1.00 89.38 85 ALA A N 1
ATOM 635 C CA . ALA A 1 85 ? 10.609 -3.302 -19.197 1.00 89.38 85 ALA A CA 1
ATOM 636 C C . ALA A 1 85 ? 11.410 -4.503 -19.731 1.00 89.38 85 ALA A C 1
ATOM 638 O O . ALA A 1 85 ? 12.138 -4.372 -20.718 1.00 89.38 85 ALA A O 1
ATOM 639 N N . ALA A 1 86 ? 11.233 -5.685 -19.135 1.00 89.88 86 ALA A N 1
ATOM 640 C CA . ALA A 1 86 ? 11.861 -6.917 -19.602 1.00 89.88 86 ALA A CA 1
ATOM 641 C C . ALA A 1 86 ? 11.398 -7.307 -21.017 1.00 89.88 86 ALA A C 1
ATOM 643 O O . ALA A 1 86 ? 12.229 -7.656 -21.861 1.00 89.88 86 ALA A O 1
ATOM 644 N N . ASP A 1 87 ? 10.100 -7.190 -21.306 1.00 90.94 87 ASP A N 1
ATOM 645 C CA . ASP A 1 87 ? 9.541 -7.466 -22.633 1.00 90.94 87 ASP A CA 1
ATOM 646 C C . ASP A 1 87 ? 10.094 -6.512 -23.699 1.00 90.94 87 ASP A C 1
ATOM 648 O O . ASP A 1 87 ? 10.439 -6.949 -24.805 1.00 90.94 87 ASP A O 1
ATOM 652 N N . TYR A 1 88 ? 10.242 -5.227 -23.359 1.00 86.88 88 TYR A N 1
ATOM 653 C CA . TYR A 1 88 ? 10.860 -4.228 -24.229 1.00 86.88 88 TYR A CA 1
ATOM 654 C C . TYR A 1 88 ? 12.320 -4.577 -24.545 1.00 86.88 88 TYR A C 1
ATOM 656 O O . TYR A 1 88 ? 12.701 -4.639 -25.716 1.00 86.88 88 TYR A O 1
ATOM 664 N N . LEU A 1 89 ? 13.129 -4.884 -23.525 1.00 87.06 89 LEU A N 1
ATOM 665 C CA . LEU A 1 89 ? 14.534 -5.269 -23.709 1.00 87.06 89 LEU A CA 1
ATOM 666 C C . LEU A 1 89 ? 14.673 -6.54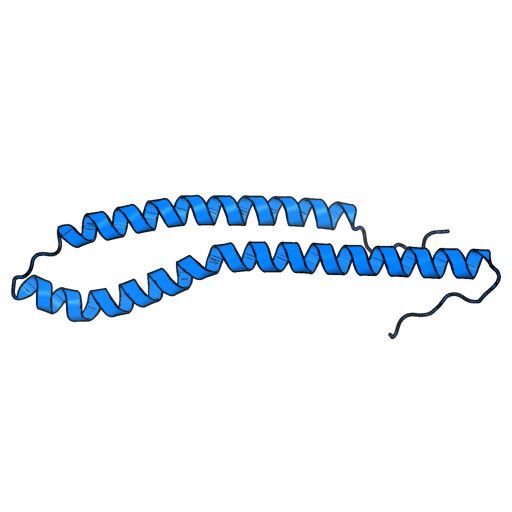8 -24.544 1.00 87.06 89 LEU A C 1
ATOM 668 O O . LEU A 1 89 ? 15.556 -6.653 -25.399 1.00 87.06 89 LEU A O 1
ATOM 672 N N . ALA A 1 90 ? 13.778 -7.517 -24.342 1.00 89.31 90 ALA A N 1
ATOM 673 C CA . ALA A 1 90 ? 13.747 -8.730 -25.146 1.00 89.31 90 ALA A CA 1
ATOM 674 C C . ALA A 1 90 ? 13.385 -8.437 -26.612 1.00 89.31 90 ALA A C 1
ATOM 676 O O . ALA A 1 90 ? 13.945 -9.060 -27.518 1.00 89.31 90 ALA A O 1
ATOM 677 N N . ALA A 1 91 ? 12.464 -7.503 -26.867 1.00 86.25 91 ALA A N 1
ATOM 678 C CA . ALA A 1 91 ? 12.121 -7.063 -28.216 1.00 86.25 91 ALA A CA 1
ATOM 679 C C . ALA A 1 91 ? 13.288 -6.340 -28.906 1.00 86.25 91 ALA A C 1
ATOM 681 O O . ALA A 1 91 ? 13.600 -6.675 -30.052 1.00 86.25 91 ALA A O 1
ATOM 682 N N . ASP A 1 92 ? 13.981 -5.440 -28.200 1.00 84.56 92 ASP A N 1
ATOM 683 C CA . ASP A 1 92 ? 15.179 -4.755 -28.709 1.00 84.56 92 ASP A CA 1
ATOM 684 C C . ASP A 1 92 ? 16.277 -5.759 -29.092 1.00 84.56 92 ASP A C 1
ATOM 686 O O . ASP A 1 92 ? 16.804 -5.731 -30.207 1.00 84.56 92 ASP A O 1
ATOM 690 N N . ALA A 1 93 ? 16.560 -6.728 -28.216 1.00 84.75 93 ALA A N 1
ATOM 691 C CA . ALA A 1 93 ? 17.560 -7.760 -28.473 1.00 84.75 93 ALA A CA 1
ATOM 692 C C . ALA A 1 93 ? 17.232 -8.607 -29.718 1.00 84.75 93 ALA A C 1
ATOM 694 O O . ALA A 1 93 ? 18.134 -8.929 -30.501 1.00 84.75 93 ALA A O 1
ATOM 695 N N . ARG A 1 94 ? 15.950 -8.945 -29.931 1.00 86.19 94 ARG A N 1
ATOM 696 C CA . ARG A 1 94 ? 15.494 -9.648 -31.144 1.00 86.19 94 ARG A CA 1
ATOM 697 C C . ARG A 1 94 ? 15.714 -8.797 -32.395 1.00 86.19 94 ARG A C 1
ATOM 699 O O . ARG A 1 94 ? 16.338 -9.279 -33.339 1.00 86.19 94 ARG A O 1
ATOM 706 N N . GLY A 1 95 ? 15.291 -7.532 -32.380 1.00 81.44 95 GLY A N 1
ATOM 707 C CA . GLY A 1 95 ? 15.480 -6.613 -33.508 1.00 81.44 95 GLY A CA 1
ATOM 708 C C . GLY A 1 95 ? 16.958 -6.399 -33.854 1.00 81.44 95 GLY A C 1
ATOM 709 O O . GLY A 1 95 ? 17.355 -6.493 -35.017 1.00 81.44 95 GLY A O 1
ATOM 710 N N . ALA A 1 96 ? 17.812 -6.209 -32.846 1.00 81.00 96 ALA A N 1
ATOM 711 C CA . ALA A 1 96 ? 19.254 -6.068 -33.034 1.00 81.00 96 ALA A CA 1
ATOM 712 C C . ALA A 1 96 ? 19.905 -7.334 -33.627 1.00 81.00 96 ALA A C 1
ATOM 714 O O . ALA A 1 96 ? 20.830 -7.238 -34.443 1.00 81.00 96 ALA A O 1
ATOM 715 N N . ALA A 1 97 ? 19.434 -8.523 -33.238 1.00 81.38 97 ALA A N 1
ATOM 716 C CA . ALA A 1 97 ? 19.915 -9.790 -33.784 1.00 81.38 97 ALA A CA 1
ATOM 717 C C . ALA A 1 97 ? 19.518 -9.982 -35.257 1.00 81.38 97 ALA A C 1
ATOM 719 O O . ALA A 1 97 ? 20.327 -10.475 -36.045 1.00 81.38 97 ALA A O 1
ATOM 720 N N . GLU A 1 98 ? 18.310 -9.577 -35.646 1.00 80.81 98 GLU A N 1
ATOM 721 C CA . GLU A 1 98 ? 17.834 -9.669 -37.031 1.00 80.81 98 GLU A CA 1
ATOM 722 C C . GLU A 1 98 ? 18.560 -8.709 -37.970 1.00 80.81 98 GLU A C 1
ATOM 724 O O . GLU A 1 98 ? 19.027 -9.128 -39.032 1.00 80.81 98 GLU A O 1
ATOM 729 N N . VAL A 1 99 ? 18.785 -7.469 -37.531 1.00 74.94 99 VAL A N 1
ATOM 730 C CA . VAL A 1 99 ? 19.594 -6.494 -38.277 1.00 74.94 99 VAL A CA 1
ATOM 731 C C . VAL A 1 99 ? 21.018 -7.010 -38.484 1.00 74.94 99 VAL A C 1
ATOM 733 O O . VAL A 1 99 ? 21.563 -6.912 -39.583 1.00 74.94 99 VAL A O 1
ATOM 736 N N . ARG A 1 100 ? 21.619 -7.646 -37.467 1.00 75.62 100 ARG A N 1
ATOM 737 C CA . ARG A 1 100 ? 22.948 -8.275 -37.597 1.00 75.62 100 ARG A CA 1
ATOM 738 C C . ARG A 1 100 ? 22.964 -9.423 -38.616 1.00 75.62 100 ARG A C 1
ATOM 740 O O . ARG A 1 100 ? 24.013 -9.700 -39.189 1.00 75.62 100 ARG A O 1
ATOM 747 N N . ARG A 1 101 ? 21.827 -10.082 -38.848 1.00 79.81 101 ARG A N 1
ATOM 748 C CA . ARG A 1 101 ? 21.659 -11.152 -39.847 1.00 79.81 101 ARG A CA 1
ATOM 749 C C . AR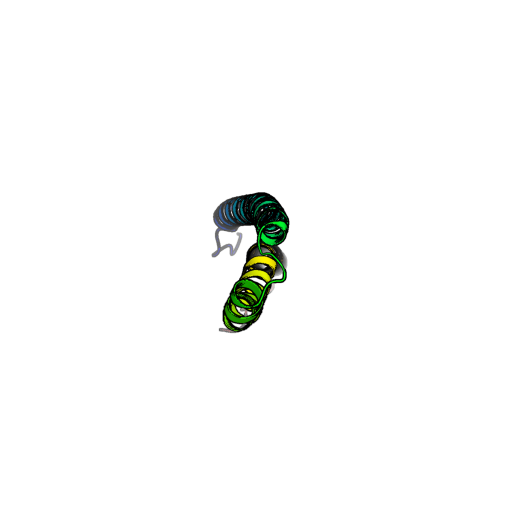G A 1 101 ? 21.322 -10.629 -41.252 1.00 79.81 101 ARG A C 1
ATOM 751 O O . ARG A 1 101 ? 21.147 -11.442 -42.152 1.00 79.81 101 ARG A O 1
ATOM 758 N N . GLY A 1 102 ? 21.257 -9.310 -41.456 1.00 71.81 102 GLY A N 1
ATOM 759 C CA . GLY A 1 102 ? 20.959 -8.695 -42.756 1.00 71.81 102 GLY A CA 1
ATOM 760 C C . GLY A 1 102 ? 19.469 -8.650 -43.107 1.00 71.81 102 GLY A C 1
ATOM 761 O O . GLY A 1 102 ? 19.125 -8.363 -44.252 1.00 71.81 102 GLY A O 1
ATOM 762 N N . LEU A 1 103 ? 18.589 -8.929 -42.142 1.00 64.06 103 LEU A N 1
ATOM 763 C CA . LEU A 1 103 ? 17.146 -8.764 -42.289 1.00 64.06 103 LEU A CA 1
ATOM 764 C C . LEU A 1 103 ? 16.752 -7.324 -41.909 1.00 64.06 103 LEU A C 1
ATOM 766 O O . LEU A 1 103 ? 17.380 -6.735 -41.023 1.00 64.06 103 LEU A O 1
ATOM 770 N N . PRO A 1 104 ? 15.745 -6.725 -42.571 1.00 60.91 104 PRO A N 1
ATOM 771 C CA . PRO A 1 104 ? 15.248 -5.409 -42.184 1.00 60.91 104 PRO A CA 1
ATOM 772 C C . PRO A 1 104 ? 14.712 -5.444 -40.739 1.00 60.91 104 PRO A C 1
ATOM 774 O O . PRO A 1 104 ? 14.151 -6.462 -40.335 1.00 60.91 104 PRO A O 1
ATOM 777 N N . PRO A 1 105 ? 14.870 -4.363 -39.952 1.00 60.03 105 PRO A N 1
ATOM 778 C CA . PRO A 1 105 ? 14.405 -4.326 -38.567 1.00 60.03 105 PRO A CA 1
ATOM 779 C C . PRO A 1 105 ? 12.888 -4.529 -38.492 1.00 60.03 105 PRO A C 1
ATOM 781 O O . PRO A 1 105 ? 12.142 -3.910 -39.258 1.00 60.03 105 PRO A O 1
ATOM 784 N N . ILE A 1 106 ? 12.426 -5.352 -37.545 1.00 64.50 106 ILE A N 1
ATOM 785 C CA . ILE A 1 106 ? 10.996 -5.468 -37.236 1.00 64.50 106 ILE A CA 1
ATOM 786 C C . ILE A 1 106 ? 10.517 -4.109 -36.724 1.00 64.50 106 ILE A C 1
ATOM 788 O O . ILE A 1 106 ? 10.905 -3.677 -35.639 1.00 64.50 106 ILE A O 1
ATOM 792 N N . GLN A 1 107 ? 9.675 -3.423 -37.495 1.00 56.81 107 GLN A N 1
ATOM 793 C CA . GLN A 1 107 ? 8.956 -2.264 -36.978 1.00 56.81 107 GLN A CA 1
ATOM 794 C C . GLN A 1 107 ? 7.810 -2.770 -36.101 1.00 56.81 107 GLN A C 1
ATOM 796 O O . GLN A 1 107 ? 6.926 -3.480 -36.582 1.00 56.81 107 GLN A O 1
ATOM 801 N N . GLY A 1 108 ? 7.843 -2.430 -34.811 1.00 51.22 108 GLY A N 1
ATOM 802 C CA . GLY A 1 108 ? 6.700 -2.623 -33.921 1.00 51.22 108 GLY A CA 1
ATOM 803 C C . GLY A 1 108 ? 5.477 -1.832 -34.413 1.00 51.22 108 GLY A C 1
ATOM 804 O O . GLY A 1 108 ? 5.640 -0.865 -35.166 1.00 51.22 108 GLY A O 1
ATOM 805 N N . PRO A 1 109 ? 4.251 -2.242 -34.038 1.00 47.47 109 PRO A N 1
ATOM 806 C CA . PRO A 1 109 ? 3.044 -1.519 -34.422 1.00 47.47 109 PRO A CA 1
ATOM 807 C C . PRO A 1 109 ? 3.109 -0.076 -33.901 1.00 47.47 109 PRO A C 1
ATOM 809 O O . PRO A 1 109 ? 3.475 0.149 -32.748 1.00 47.47 109 PRO A O 1
ATOM 812 N N . ARG A 1 110 ? 2.803 0.873 -34.792 1.00 43.03 110 ARG A N 1
ATOM 813 C CA . ARG A 1 110 ? 2.699 2.308 -34.496 1.00 43.03 110 ARG A CA 1
ATOM 814 C C . ARG A 1 110 ? 1.472 2.622 -33.656 1.00 43.03 110 ARG A C 1
ATOM 816 O O . ARG A 1 110 ? 0.431 1.975 -33.908 1.00 43.03 110 ARG A O 1
#

Radius of gyration: 24.57 Å; chains: 1; bounding box: 50×17×70 Å